Protein AF-Q7PB97-F1 (afdb_monomer_lite)

Radius of gyration: 15.2 Å; chains: 1; bounding box: 33×30×42 Å

Structure (mmCIF, N/CA/C/O backbone):
data_AF-Q7PB97-F1
#
_entry.id   AF-Q7PB97-F1
#
loop_
_atom_site.group_PDB
_atom_site.id
_atom_site.type_symbol
_atom_site.label_atom_id
_atom_site.label_alt_id
_atom_site.label_comp_id
_atom_site.label_asym_id
_atom_site.label_entity_id
_atom_site.label_seq_id
_atom_site.pdbx_PDB_ins_code
_atom_site.Cartn_x
_atom_site.Cartn_y
_atom_site.Cartn_z
_atom_site.occupancy
_atom_site.B_iso_or_equiv
_atom_site.auth_seq_id
_atom_site.auth_comp_id
_atom_site.auth_asym_id
_atom_site.auth_atom_id
_atom_site.pdbx_PDB_model_num
ATOM 1 N N . MET A 1 1 ? -1.525 18.524 14.211 1.00 82.06 1 MET A N 1
ATOM 2 C CA . MET A 1 1 ? -2.634 18.654 13.235 1.00 82.06 1 MET A CA 1
ATOM 3 C C . MET A 1 1 ? -3.203 17.298 12.813 1.00 82.06 1 MET A C 1
ATOM 5 O O . MET A 1 1 ? -4.315 17.013 13.220 1.00 82.06 1 MET A O 1
ATOM 9 N N . ILE A 1 2 ? -2.475 16.431 12.086 1.00 87.50 2 ILE A N 1
ATOM 10 C CA . ILE A 1 2 ? -3.021 15.115 11.655 1.00 87.50 2 ILE A CA 1
ATOM 11 C C . ILE A 1 2 ? -3.379 14.208 12.838 1.00 87.50 2 ILE A C 1
ATOM 13 O O . ILE A 1 2 ? -4.328 13.441 12.748 1.00 87.50 2 ILE A O 1
ATOM 17 N N . GLN A 1 3 ? -2.644 14.294 13.948 1.00 90.94 3 GLN A N 1
ATOM 18 C CA . GLN A 1 3 ? -2.939 13.507 15.147 1.00 90.94 3 GLN A CA 1
ATOM 19 C C . GLN A 1 3 ? -4.316 13.839 15.729 1.00 90.94 3 GLN A C 1
ATOM 21 O O . GLN A 1 3 ? -5.132 12.939 15.855 1.00 90.94 3 GLN A O 1
ATOM 26 N N . ASN A 1 4 ? -4.614 15.122 15.936 1.00 92.81 4 ASN A N 1
ATOM 27 C CA . ASN A 1 4 ? -5.928 15.561 16.413 1.00 92.81 4 ASN A CA 1
ATOM 28 C C . ASN A 1 4 ? -7.043 15.099 15.462 1.00 92.81 4 ASN A C 1
ATOM 30 O O . ASN A 1 4 ? -8.005 14.493 15.906 1.00 92.81 4 ASN A O 1
ATOM 34 N N . ILE A 1 5 ? -6.850 15.253 14.145 1.00 92.31 5 ILE A N 1
ATOM 35 C CA . ILE A 1 5 ? -7.816 14.784 13.135 1.00 92.31 5 ILE A CA 1
ATOM 36 C C . ILE A 1 5 ? -8.016 13.261 13.209 1.00 92.31 5 ILE A C 1
ATOM 38 O O . ILE A 1 5 ? -9.143 12.783 13.150 1.00 92.31 5 ILE A O 1
ATOM 42 N N . SER A 1 6 ? -6.937 12.485 13.341 1.00 94.25 6 SER A N 1
ATOM 43 C CA . SER A 1 6 ? -7.003 11.029 13.537 1.00 94.25 6 SER A CA 1
ATOM 44 C C . SER A 1 6 ? -7.820 10.678 14.777 1.00 94.25 6 SER A C 1
ATOM 46 O O . SER A 1 6 ? -8.663 9.785 14.728 1.00 94.25 6 SER A O 1
ATOM 48 N N . ASP A 1 7 ? -7.547 11.347 15.891 1.00 94.25 7 ASP A N 1
ATOM 49 C CA . ASP A 1 7 ? -8.172 11.041 17.172 1.00 94.25 7 ASP A CA 1
ATOM 50 C C . ASP A 1 7 ? -9.659 11.409 17.164 1.00 94.25 7 ASP A C 1
ATOM 52 O O . ASP A 1 7 ? -10.481 10.601 17.594 1.00 94.25 7 ASP A O 1
ATOM 56 N N . ASP A 1 8 ? -10.012 12.560 16.592 1.00 95.81 8 ASP A N 1
ATOM 57 C CA . ASP A 1 8 ? -11.398 13.007 16.450 1.00 95.81 8 ASP A CA 1
ATOM 58 C C . ASP A 1 8 ? -12.182 12.079 15.511 1.00 95.81 8 ASP A C 1
ATOM 60 O O . ASP A 1 8 ? -13.216 11.536 15.895 1.00 95.81 8 ASP A O 1
ATOM 64 N N . LEU A 1 9 ? -11.649 11.768 14.324 1.00 93.56 9 LEU A N 1
ATOM 65 C CA . LEU A 1 9 ? -12.316 10.869 13.373 1.00 93.56 9 LEU A CA 1
ATOM 66 C C . LEU A 1 9 ? -12.509 9.454 13.931 1.00 93.56 9 LEU A C 1
ATOM 68 O O . LEU A 1 9 ? -13.517 8.807 13.654 1.00 93.56 9 LEU A O 1
ATOM 72 N N . ARG A 1 10 ? -11.561 8.947 14.726 1.00 94.44 10 ARG A N 1
ATOM 73 C CA . ARG A 1 10 ? -11.698 7.628 15.360 1.00 94.44 10 ARG A CA 1
ATOM 74 C C . ARG A 1 10 ? -12.719 7.618 16.493 1.00 94.44 10 ARG A C 1
ATOM 76 O O . ARG A 1 10 ? -13.308 6.563 16.725 1.00 94.44 10 ARG A O 1
ATOM 83 N N . LYS A 1 11 ? -12.909 8.742 17.192 1.00 95.38 11 LYS A N 1
ATOM 84 C CA . LYS A 1 11 ? -13.967 8.895 18.203 1.00 95.38 11 LYS A CA 1
ATOM 85 C C . LYS A 1 11 ? -15.345 8.937 17.551 1.00 95.38 11 LYS A C 1
ATOM 87 O O . LYS A 1 11 ? -16.225 8.208 17.993 1.00 95.38 11 LYS A O 1
ATOM 92 N N . GLU A 1 12 ? -15.496 9.721 16.486 1.00 96.81 12 GLU A N 1
ATOM 93 C CA . GLU A 1 12 ? -16.761 9.860 15.750 1.00 96.81 12 GLU A CA 1
ATOM 94 C C . GLU A 1 12 ? -17.146 8.571 15.002 1.00 96.81 12 GLU A C 1
ATOM 96 O O . GLU A 1 12 ? -18.316 8.192 14.945 1.00 96.81 12 GLU A O 1
ATOM 101 N N . PHE A 1 13 ? -16.162 7.833 14.472 1.00 94.88 13 PHE A N 1
ATOM 102 C CA . PHE A 1 13 ? -16.392 6.632 13.659 1.00 94.88 13 PHE A CA 1
ATOM 103 C C . PHE A 1 13 ? -15.643 5.397 14.194 1.00 94.88 13 PHE A C 1
ATOM 105 O O . PHE A 1 13 ? -14.772 4.844 13.513 1.00 94.88 13 PHE A O 1
ATOM 112 N N . PRO A 1 14 ? -15.998 4.872 15.381 1.00 91.06 14 PRO A N 1
ATOM 113 C CA . PRO A 1 14 ? -15.216 3.838 16.068 1.00 91.06 14 PRO A CA 1
ATOM 114 C C . PRO A 1 14 ? -15.185 2.484 15.341 1.00 91.06 14 PRO A C 1
ATOM 116 O O . PRO A 1 14 ? -14.267 1.688 15.540 1.00 91.06 14 PRO A O 1
ATOM 119 N N . LYS A 1 15 ? -16.169 2.206 14.474 1.00 92.12 15 LYS A N 1
ATOM 120 C CA . LYS A 1 15 ? -16.227 0.976 13.661 1.00 92.12 15 LYS A CA 1
ATOM 121 C C . LYS A 1 15 ? -15.454 1.086 12.340 1.00 92.12 15 LYS A C 1
ATOM 123 O O . LYS A 1 15 ? -15.229 0.068 11.682 1.00 92.12 15 LYS A O 1
ATOM 128 N N . MET A 1 16 ? -15.057 2.293 11.935 1.00 89.94 16 MET A N 1
ATOM 129 C CA . MET A 1 16 ? -14.384 2.528 10.661 1.00 89.94 16 MET A CA 1
ATOM 130 C C . MET A 1 16 ? -12.889 2.208 10.769 1.00 89.94 16 MET A C 1
ATOM 132 O O . MET A 1 16 ? -12.189 2.628 11.690 1.00 89.94 16 MET A O 1
ATOM 136 N N . LYS A 1 17 ? -12.375 1.442 9.803 1.00 86.50 17 LYS A N 1
ATOM 137 C CA . LYS A 1 17 ? -10.947 1.106 9.709 1.00 86.50 17 LYS A CA 1
ATOM 138 C C . LYS A 1 17 ? -10.225 2.125 8.827 1.00 86.50 17 LYS A C 1
ATOM 140 O O . LYS A 1 17 ? -10.821 2.726 7.945 1.00 86.50 17 LYS A O 1
ATOM 145 N N . GLY A 1 18 ? -8.918 2.286 9.038 1.00 85.38 18 GLY A N 1
ATOM 146 C CA . GLY A 1 18 ? -8.086 3.164 8.204 1.00 85.38 18 GLY A CA 1
ATOM 147 C C . GLY A 1 18 ? -8.038 4.632 8.645 1.00 85.38 18 GLY A C 1
ATOM 148 O O . GLY A 1 18 ? -7.425 5.439 7.961 1.00 85.38 18 GLY A O 1
ATOM 149 N N . LEU A 1 19 ? -8.591 4.993 9.800 1.00 91.56 19 LEU A N 1
ATOM 150 C CA . LEU A 1 19 ? -8.521 6.363 10.332 1.00 91.56 19 LEU A CA 1
ATOM 151 C C . LEU A 1 19 ? -7.328 6.585 11.277 1.00 91.56 19 LEU A C 1
ATOM 153 O O . LEU A 1 19 ? -7.322 7.510 12.078 1.00 91.56 19 LEU A O 1
ATOM 157 N N . SER A 1 20 ? -6.313 5.717 11.236 1.00 91.62 20 SER A N 1
ATOM 158 C CA . SER A 1 20 ? -5.120 5.907 12.062 1.00 91.62 20 SER A CA 1
ATOM 159 C C . SER A 1 20 ? -4.275 7.068 11.541 1.00 91.62 20 SER A C 1
ATOM 161 O O . SER A 1 20 ? -4.161 7.260 10.330 1.00 91.62 20 SER A O 1
ATOM 163 N N . TYR A 1 21 ? -3.588 7.769 12.447 1.00 92.88 21 TYR A N 1
ATOM 164 C CA . TYR A 1 21 ? -2.598 8.801 12.122 1.00 92.88 21 TYR A CA 1
ATOM 165 C C . TYR A 1 21 ? -1.679 8.403 10.959 1.00 92.88 21 TYR A C 1
ATOM 167 O O . TYR A 1 21 ? -1.484 9.168 10.015 1.00 92.88 21 TYR A O 1
ATOM 175 N N . LYS A 1 22 ? -1.146 7.175 10.997 1.00 90.00 22 LYS A N 1
ATOM 176 C CA . LYS A 1 22 ? -0.260 6.658 9.950 1.00 90.00 22 LYS A CA 1
ATOM 177 C C . LYS A 1 22 ? -0.971 6.562 8.599 1.00 90.00 22 LYS A C 1
ATOM 179 O O . LYS A 1 22 ? -0.392 6.939 7.587 1.00 90.00 22 LYS A O 1
ATOM 184 N N . ASN A 1 23 ? -2.215 6.084 8.576 1.00 90.56 23 ASN A N 1
ATOM 185 C CA . ASN A 1 23 ? -2.965 5.949 7.332 1.00 90.56 23 ASN A CA 1
ATOM 186 C C . ASN A 1 23 ? -3.351 7.310 6.740 1.00 90.56 23 ASN A C 1
ATOM 188 O O . ASN A 1 23 ? -3.181 7.520 5.544 1.00 90.56 23 ASN A O 1
ATOM 192 N N . LEU A 1 24 ? -3.776 8.256 7.582 1.00 91.69 24 LEU A N 1
ATOM 193 C CA . LEU A 1 24 ? -4.055 9.632 7.160 1.00 91.69 24 LEU A CA 1
ATOM 194 C C . LEU A 1 24 ? -2.789 10.349 6.672 1.00 91.69 24 LEU A C 1
ATOM 196 O O . LEU A 1 24 ? -2.837 11.122 5.717 1.00 91.69 24 LEU A O 1
ATOM 200 N N . SER A 1 25 ? -1.636 10.051 7.275 1.00 91.00 25 SER A N 1
ATOM 201 C CA . SER A 1 25 ? -0.349 10.565 6.801 1.00 91.00 25 SER A CA 1
ATOM 202 C C . SER A 1 25 ? -0.015 10.031 5.408 1.00 91.00 25 SER A C 1
ATOM 204 O O . SER A 1 25 ? 0.396 10.815 4.556 1.00 91.00 25 SER A O 1
ATOM 206 N N . TYR A 1 26 ? -0.259 8.738 5.146 1.00 89.62 26 TYR A N 1
ATOM 207 C CA . TYR A 1 26 ? -0.123 8.173 3.800 1.00 89.62 26 TYR A CA 1
ATOM 208 C C . TYR A 1 26 ? -1.091 8.813 2.804 1.00 89.62 26 TYR A C 1
ATOM 210 O O . TYR A 1 26 ? -0.664 9.129 1.702 1.00 89.62 26 TYR A O 1
ATOM 218 N N . MET A 1 27 ? -2.354 9.053 3.175 1.00 88.81 27 MET A N 1
ATOM 219 C CA . MET A 1 27 ? -3.327 9.723 2.296 1.00 88.81 27 MET A CA 1
ATOM 220 C C . MET A 1 27 ? -2.867 11.133 1.919 1.00 88.81 27 MET A C 1
ATOM 222 O O . MET A 1 27 ? -2.878 11.493 0.744 1.00 88.81 27 MET A O 1
ATOM 226 N N . ARG A 1 28 ? -2.388 11.915 2.897 1.00 89.56 28 ARG A N 1
ATOM 227 C CA . ARG A 1 28 ? -1.843 13.252 2.631 1.00 89.56 28 ARG A CA 1
ATOM 228 C C . ARG A 1 28 ? -0.618 13.191 1.723 1.00 89.56 28 ARG A C 1
ATOM 230 O O . ARG A 1 28 ? -0.498 13.998 0.809 1.00 89.56 28 ARG A O 1
ATOM 237 N N . GLN A 1 29 ? 0.301 12.267 1.996 1.00 86.62 29 GLN A N 1
ATOM 238 C CA . GLN A 1 29 ? 1.531 12.144 1.218 1.00 86.62 29 GLN A CA 1
ATOM 239 C C . GLN A 1 29 ? 1.244 11.703 -0.220 1.00 86.62 29 GLN A C 1
ATOM 241 O O . GLN A 1 29 ? 1.785 12.273 -1.157 1.00 86.62 29 GLN A O 1
ATOM 246 N N . PHE A 1 30 ? 0.336 10.745 -0.383 1.00 85.69 30 PHE A N 1
ATOM 247 C CA . PHE A 1 30 ? -0.165 10.305 -1.676 1.00 85.69 30 PHE A CA 1
ATOM 248 C C . PHE A 1 30 ? -0.739 11.478 -2.480 1.00 85.69 30 PHE A C 1
ATOM 250 O O . PHE A 1 30 ? -0.362 11.669 -3.632 1.00 85.69 30 PHE A O 1
ATOM 257 N N . PHE A 1 31 ? -1.595 12.301 -1.862 1.00 85.00 31 PHE A N 1
ATOM 258 C CA . PHE A 1 31 ? -2.149 13.478 -2.529 1.00 85.00 31 PHE A CA 1
ATOM 259 C C . PHE A 1 31 ? -1.043 14.458 -2.934 1.00 85.00 31 PHE A C 1
ATOM 261 O O . PHE A 1 31 ? -0.997 14.889 -4.078 1.00 85.00 31 PHE A O 1
ATOM 268 N N . ALA A 1 32 ? -0.111 14.761 -2.028 1.00 85.69 32 ALA A N 1
ATOM 269 C CA . ALA A 1 32 ? 0.983 15.688 -2.303 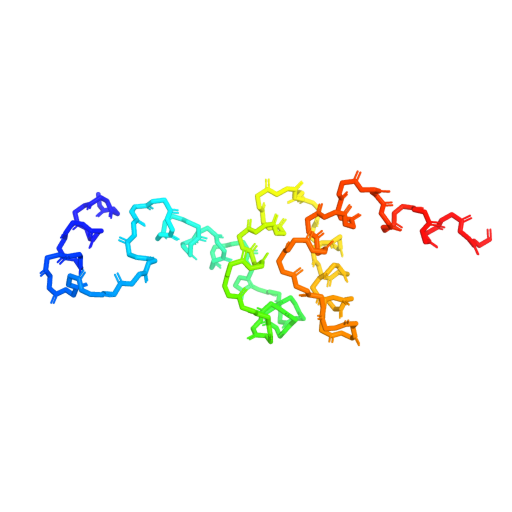1.00 85.69 32 ALA A CA 1
ATOM 270 C C . ALA A 1 32 ? 1.916 15.217 -3.434 1.00 85.69 32 ALA A C 1
ATOM 272 O O . ALA A 1 32 ? 2.384 16.045 -4.209 1.00 85.69 32 ALA A O 1
ATOM 273 N N . GLU A 1 33 ? 2.189 13.912 -3.536 1.00 80.81 33 GLU A N 1
ATOM 274 C CA . GLU A 1 33 ? 3.101 13.363 -4.546 1.00 80.81 33 GLU A CA 1
ATOM 275 C C . GLU A 1 33 ? 2.443 13.198 -5.922 1.00 80.81 33 GLU A C 1
ATOM 277 O O . GLU A 1 33 ? 3.134 13.306 -6.933 1.00 80.81 33 GLU A O 1
ATOM 282 N N . TYR A 1 34 ? 1.131 12.945 -5.989 1.00 77.31 34 TYR A N 1
ATOM 283 C CA . TYR A 1 34 ? 0.466 12.539 -7.237 1.00 77.31 34 TYR A CA 1
ATOM 284 C C . TYR A 1 34 ? -0.558 13.530 -7.773 1.00 77.31 34 TYR A C 1
ATOM 286 O O . TYR A 1 34 ? -1.189 13.248 -8.790 1.00 77.31 34 TYR A O 1
ATOM 294 N N . ASN A 1 35 ? -0.737 14.689 -7.133 1.00 76.00 35 ASN A N 1
ATOM 295 C CA . ASN A 1 35 ? -1.755 15.662 -7.541 1.00 76.00 35 ASN A CA 1
ATOM 296 C C . ASN A 1 35 ? -1.650 16.083 -9.024 1.00 76.00 35 ASN A C 1
ATOM 298 O O . ASN A 1 35 ? -2.652 16.450 -9.625 1.00 76.00 35 ASN A O 1
ATOM 302 N N . ASN A 1 36 ? -0.459 15.980 -9.622 1.00 75.38 36 ASN A N 1
ATOM 303 C CA . ASN A 1 36 ? -0.192 16.408 -10.998 1.00 75.38 36 ASN A CA 1
ATOM 304 C C . ASN A 1 36 ? -0.047 15.253 -12.010 1.00 75.38 36 ASN A C 1
ATOM 306 O O . ASN A 1 36 ? 0.196 15.524 -13.183 1.00 75.38 36 ASN A O 1
ATOM 310 N N . ASP A 1 37 ? -0.171 13.987 -11.593 1.00 73.88 37 ASP A N 1
ATOM 311 C CA . ASP A 1 37 ? 0.040 12.821 -12.465 1.00 73.88 37 ASP A CA 1
ATOM 312 C C . ASP A 1 37 ? -1.271 12.044 -12.670 1.00 73.88 37 ASP A C 1
ATOM 314 O O . ASP A 1 37 ? -1.643 11.173 -11.880 1.00 73.88 37 ASP A O 1
ATOM 318 N N . GLN A 1 38 ? -1.999 12.393 -13.736 1.00 73.81 38 GLN A N 1
ATOM 319 C CA . GLN A 1 38 ? -3.305 11.805 -14.064 1.00 73.81 38 GLN A CA 1
ATOM 320 C C . GLN A 1 38 ? -3.236 10.294 -14.325 1.00 73.81 38 GLN A C 1
ATOM 322 O O . GLN A 1 38 ? -4.151 9.566 -13.940 1.00 73.81 38 GLN A O 1
ATOM 327 N N . ILE A 1 39 ? -2.151 9.811 -14.939 1.00 71.06 39 ILE A N 1
ATOM 328 C CA . ILE A 1 39 ? -1.976 8.385 -15.255 1.00 71.06 39 ILE A CA 1
ATOM 329 C C . ILE A 1 39 ? -1.859 7.597 -13.957 1.00 71.06 39 ILE A C 1
ATOM 331 O O . ILE A 1 39 ? -2.505 6.560 -13.778 1.00 71.06 39 ILE A O 1
ATOM 335 N N . LEU A 1 40 ? -1.056 8.111 -13.027 1.00 69.81 40 LEU A N 1
ATOM 336 C CA . LEU A 1 40 ? -0.907 7.467 -11.743 1.00 69.81 40 LEU A CA 1
ATOM 337 C C . LEU A 1 40 ? -2.199 7.526 -10.936 1.00 69.81 40 LEU A C 1
ATOM 339 O O . LEU A 1 40 ? -2.546 6.500 -10.368 1.00 69.81 40 LEU A O 1
ATOM 343 N N . GLN A 1 41 ? -2.925 8.652 -10.933 1.00 74.06 41 GLN A N 1
ATOM 344 C CA . GLN A 1 41 ? -4.232 8.784 -10.267 1.00 74.06 41 GLN A CA 1
ATOM 345 C C . GLN A 1 41 ? -5.262 7.766 -10.768 1.00 74.06 41 GLN A C 1
ATOM 347 O O . GLN A 1 41 ? -6.007 7.208 -9.959 1.00 74.06 41 GLN A O 1
ATOM 352 N N . GLN A 1 42 ? -5.278 7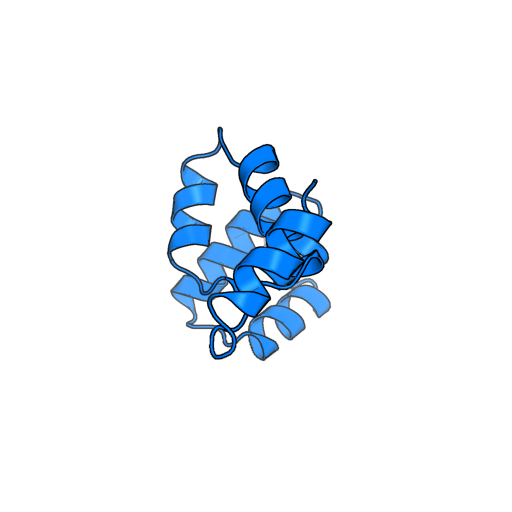.486 -12.072 1.00 79.31 42 GLN A N 1
ATOM 353 C CA . GLN A 1 42 ? -6.156 6.471 -12.641 1.00 79.31 42 GLN A CA 1
ATOM 354 C C . GLN A 1 42 ? -5.755 5.066 -12.168 1.00 79.31 42 GLN A C 1
ATOM 356 O O . GLN A 1 42 ? -6.565 4.360 -11.569 1.00 79.31 42 GLN A O 1
ATOM 361 N N . ALA A 1 43 ? -4.482 4.688 -12.330 1.00 76.62 43 ALA A N 1
ATOM 362 C CA . ALA A 1 43 ? -4.008 3.346 -11.978 1.00 76.62 43 ALA A CA 1
ATOM 363 C C . ALA A 1 43 ? -4.127 3.033 -10.473 1.00 76.62 43 ALA A C 1
ATOM 365 O O . ALA A 1 43 ? -4.458 1.921 -10.068 1.00 76.62 43 ALA A O 1
ATOM 366 N N . VAL A 1 44 ? -3.864 4.006 -9.605 1.00 77.69 44 VAL A N 1
ATOM 367 C CA . VAL A 1 44 ? -3.997 3.829 -8.149 1.00 77.69 44 VAL A CA 1
ATOM 368 C C . VAL A 1 44 ? -5.446 3.903 -7.668 1.00 77.69 44 VAL A C 1
ATOM 370 O O . VAL A 1 44 ? -5.761 3.325 -6.628 1.00 77.69 44 VAL A O 1
ATOM 373 N N . GLY A 1 45 ? -6.317 4.618 -8.387 1.00 81.81 45 GLY A N 1
ATOM 374 C CA . GLY A 1 45 ? -7.737 4.743 -8.062 1.00 81.81 45 GLY A CA 1
ATOM 375 C C . GLY A 1 45 ? -8.502 3.435 -8.265 1.00 81.81 45 GLY A C 1
ATOM 376 O O . GLY A 1 45 ? -9.469 3.172 -7.555 1.00 81.81 45 GLY A O 1
ATOM 377 N N . GLU A 1 46 ? -8.026 2.589 -9.180 1.00 86.62 46 GLU A N 1
ATOM 378 C CA . GLU A 1 46 ? -8.633 1.291 -9.489 1.00 86.62 46 GLU A CA 1
ATOM 379 C C . GLU A 1 46 ? -8.222 0.167 -8.522 1.00 86.62 46 GLU A C 1
ATOM 381 O O . GLU A 1 46 ? -8.868 -0.880 -8.478 1.00 86.62 46 GLU A O 1
ATOM 386 N N . ILE A 1 47 ? -7.185 0.371 -7.700 1.00 91.44 47 ILE A N 1
ATOM 387 C CA . ILE A 1 47 ? -6.733 -0.626 -6.719 1.00 91.44 47 ILE A CA 1
ATOM 388 C C . ILE A 1 47 ? -7.111 -0.242 -5.282 1.00 91.44 47 ILE A C 1
ATOM 390 O O . ILE A 1 47 ? -7.160 0.939 -4.927 1.00 91.44 47 ILE A O 1
ATOM 394 N N . PRO A 1 48 ? -7.324 -1.222 -4.380 1.00 91.62 48 PRO A N 1
ATOM 395 C CA . PRO A 1 48 ? -7.660 -0.922 -2.994 1.00 91.62 48 PRO A CA 1
ATOM 396 C C . PRO A 1 48 ? -6.582 -0.081 -2.299 1.00 91.62 48 PRO A C 1
ATOM 398 O O . PRO A 1 48 ? -5.383 -0.319 -2.455 1.00 91.62 48 PRO A O 1
ATOM 401 N N . TRP A 1 49 ? -6.992 0.829 -1.408 1.00 90.44 49 TRP A N 1
ATOM 402 C CA . TRP A 1 49 ? -6.068 1.703 -0.666 1.00 90.44 49 TRP A CA 1
ATOM 403 C C . TRP A 1 49 ? -4.925 0.944 0.039 1.00 90.44 49 TRP A C 1
ATOM 405 O O . TRP A 1 49 ? -3.789 1.407 0.095 1.00 90.44 49 TRP A O 1
ATOM 415 N N . SER A 1 50 ? -5.177 -0.274 0.528 1.00 90.75 50 SER A N 1
ATOM 416 C CA . SER A 1 50 ? -4.136 -1.090 1.167 1.00 90.75 50 SER A CA 1
ATOM 417 C C . SER A 1 50 ? -3.004 -1.529 0.226 1.00 90.75 50 SER A C 1
ATOM 419 O O . SER A 1 50 ? -1.881 -1.744 0.692 1.00 90.75 50 SER A O 1
ATOM 421 N N . HIS A 1 51 ? -3.283 -1.655 -1.075 1.00 94.19 51 HIS A N 1
ATOM 422 C CA . HIS A 1 51 ? -2.291 -1.922 -2.117 1.00 94.19 51 HIS A CA 1
ATOM 423 C C . HIS A 1 51 ? -1.492 -0.661 -2.422 1.00 94.19 51 HIS A C 1
ATOM 425 O O . HIS A 1 51 ? -0.263 -0.728 -2.462 1.00 94.19 51 HIS A O 1
ATOM 431 N N . ASN 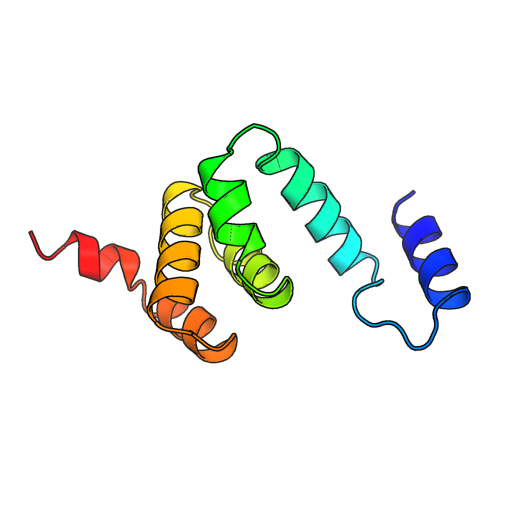A 1 52 ? -2.168 0.490 -2.495 1.00 91.88 52 ASN A N 1
ATOM 432 C CA . ASN A 1 52 ? -1.517 1.793 -2.632 1.00 91.88 52 ASN A CA 1
ATOM 433 C C . ASN A 1 52 ? -0.488 2.036 -1.528 1.00 91.88 52 ASN A C 1
ATOM 435 O O . ASN A 1 52 ? 0.651 2.381 -1.825 1.00 91.88 52 ASN A O 1
ATOM 439 N N . ILE A 1 53 ? -0.819 1.740 -0.265 1.00 91.69 53 ILE A N 1
ATOM 440 C CA . ILE A 1 53 ? 0.145 1.842 0.844 1.00 91.69 53 ILE A CA 1
ATOM 441 C C . ILE A 1 53 ? 1.374 0.948 0.613 1.00 91.69 53 ILE A C 1
ATOM 443 O O . ILE A 1 53 ? 2.490 1.349 0.937 1.00 91.69 53 ILE A O 1
ATOM 447 N N . ILE A 1 54 ? 1.213 -0.269 0.079 1.00 93.88 54 ILE A N 1
ATOM 448 C CA . ILE A 1 54 ? 2.353 -1.167 -0.184 1.00 93.88 54 ILE A CA 1
ATOM 449 C C . ILE A 1 54 ? 3.252 -0.598 -1.272 1.00 93.88 54 ILE A C 1
ATOM 451 O O . ILE A 1 54 ? 4.463 -0.528 -1.072 1.00 93.88 54 ILE A O 1
ATOM 455 N N . ILE A 1 55 ? 2.664 -0.193 -2.393 1.00 92.12 55 ILE A N 1
ATOM 456 C CA . ILE A 1 55 ? 3.383 0.402 -3.522 1.00 92.12 55 ILE A CA 1
ATOM 457 C C . ILE A 1 55 ? 4.141 1.639 -3.042 1.00 92.12 55 ILE A C 1
ATOM 459 O O . ILE A 1 55 ? 5.349 1.748 -3.233 1.00 92.12 55 ILE A O 1
ATOM 463 N N . PHE A 1 56 ? 3.449 2.510 -2.314 1.00 89.31 56 PHE A N 1
ATOM 464 C CA . PHE A 1 56 ? 3.986 3.754 -1.794 1.00 89.31 56 PHE A CA 1
ATOM 465 C C . PHE A 1 56 ? 5.112 3.545 -0.771 1.00 89.31 56 PHE A C 1
ATOM 467 O O . PHE A 1 56 ? 6.154 4.191 -0.833 1.00 89.31 56 PHE A O 1
ATOM 474 N N . SER A 1 57 ? 4.922 2.617 0.170 1.00 88.81 57 SER A N 1
ATOM 475 C CA . SER A 1 57 ? 5.896 2.361 1.239 1.00 88.81 57 SER A CA 1
ATOM 476 C C . SER A 1 57 ? 7.145 1.619 0.771 1.00 88.81 57 SER A C 1
ATOM 478 O O . SER A 1 57 ? 8.188 1.746 1.410 1.00 88.81 57 SER A O 1
ATOM 480 N N . LYS A 1 58 ? 7.054 0.828 -0.306 1.00 91.12 58 LYS A N 1
ATOM 481 C CA . LYS A 1 58 ? 8.159 -0.023 -0.771 1.00 91.12 58 LYS A CA 1
ATOM 482 C C . LYS A 1 58 ? 8.909 0.525 -1.974 1.00 91.12 58 LYS A C 1
ATOM 484 O O . LYS A 1 58 ? 10.072 0.175 -2.151 1.00 91.12 58 LYS A O 1
ATOM 489 N N . LEU A 1 59 ? 8.270 1.347 -2.801 1.00 90.88 59 LEU A N 1
ATOM 490 C CA . LEU A 1 59 ? 8.850 1.840 -4.045 1.00 90.88 59 LEU A CA 1
ATOM 491 C C . LEU A 1 59 ? 9.054 3.347 -3.952 1.00 90.88 59 LEU A C 1
ATOM 493 O O . LEU A 1 59 ? 8.175 4.071 -3.491 1.00 90.88 59 LEU A O 1
ATOM 497 N N . LYS A 1 60 ? 10.207 3.830 -4.415 1.00 86.62 60 LYS A N 1
ATOM 498 C CA . LYS A 1 60 ? 10.514 5.270 -4.485 1.00 86.62 60 LYS A CA 1
ATOM 499 C C . LYS A 1 60 ? 10.303 5.852 -5.882 1.00 86.62 60 LYS A C 1
ATOM 501 O O . LYS A 1 60 ? 10.038 7.037 -6.011 1.00 86.62 60 LYS A O 1
ATOM 506 N N . ASN A 1 61 ? 10.436 5.026 -6.918 1.00 88.00 61 ASN A N 1
ATOM 507 C CA . ASN A 1 61 ? 10.352 5.457 -8.307 1.00 88.00 61 ASN A CA 1
ATOM 508 C C . ASN A 1 61 ? 8.894 5.454 -8.796 1.00 88.00 61 ASN A C 1
ATOM 510 O O . ASN A 1 61 ? 8.228 4.422 -8.723 1.00 88.00 61 ASN A O 1
ATOM 514 N N . ILE A 1 62 ? 8.426 6.588 -9.322 1.00 85.94 62 ILE A N 1
ATOM 515 C CA . ILE A 1 62 ? 7.055 6.773 -9.821 1.00 85.94 62 ILE A CA 1
ATOM 516 C C . ILE A 1 62 ? 6.685 5.773 -10.929 1.00 85.94 62 ILE A C 1
ATOM 518 O O . ILE A 1 62 ? 5.636 5.142 -10.847 1.00 85.94 62 ILE A O 1
ATOM 522 N N . ASN A 1 63 ? 7.578 5.521 -11.888 1.00 87.12 63 ASN A N 1
ATOM 523 C CA . ASN A 1 63 ? 7.327 4.606 -13.004 1.00 87.12 63 ASN A CA 1
ATOM 524 C C . ASN A 1 63 ? 7.140 3.168 -12.513 1.00 87.12 63 ASN A C 1
ATOM 526 O O . ASN A 1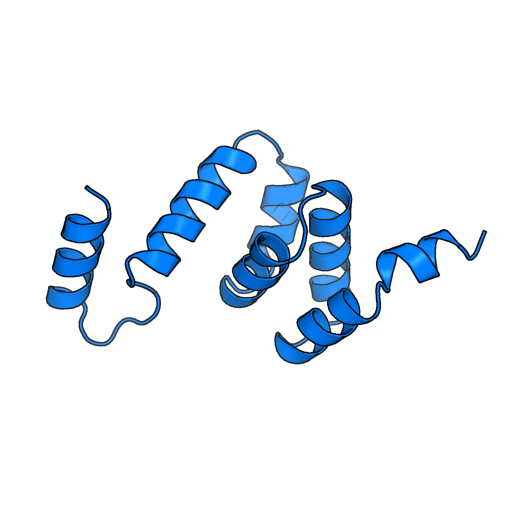 63 ? 6.233 2.471 -12.959 1.00 87.12 63 ASN A O 1
ATOM 530 N N . GLN A 1 64 ? 7.939 2.740 -11.530 1.00 91.00 64 GLN A N 1
ATOM 531 C CA . GLN A 1 64 ? 7.735 1.435 -10.898 1.00 91.00 64 GLN A CA 1
ATOM 532 C C . GLN A 1 64 ? 6.379 1.368 -10.194 1.00 91.00 64 GLN A C 1
ATOM 534 O O . GLN A 1 64 ? 5.705 0.343 -10.264 1.00 91.00 64 GLN A O 1
ATOM 539 N N . ARG A 1 65 ? 5.963 2.445 -9.517 1.00 90.94 65 ARG A N 1
ATOM 540 C CA . ARG A 1 65 ? 4.663 2.493 -8.837 1.00 90.94 65 ARG A CA 1
ATOM 541 C C . ARG A 1 65 ? 3.503 2.362 -9.826 1.00 90.94 65 ARG A C 1
ATOM 543 O O . ARG A 1 65 ? 2.627 1.537 -9.578 1.00 90.94 65 ARG A O 1
ATOM 550 N N . ILE A 1 66 ? 3.544 3.098 -10.941 1.00 89.19 66 ILE A N 1
ATOM 551 C CA . ILE A 1 66 ? 2.560 3.000 -12.035 1.00 89.19 66 ILE A CA 1
ATOM 552 C C . ILE A 1 66 ? 2.514 1.566 -12.567 1.00 89.19 66 ILE A C 1
ATOM 554 O O . ILE A 1 66 ? 1.447 0.959 -12.608 1.00 89.19 66 ILE A O 1
ATOM 558 N N . TRP A 1 67 ? 3.675 0.992 -12.888 1.00 92.38 67 TRP A N 1
ATOM 559 C CA . TRP A 1 67 ? 3.752 -0.348 -13.460 1.00 92.38 67 TRP A CA 1
ATOM 560 C C . TRP A 1 67 ? 3.195 -1.418 -12.516 1.00 92.38 67 TRP A C 1
ATOM 562 O O . TRP A 1 67 ? 2.375 -2.237 -12.918 1.00 92.38 67 TRP A O 1
ATOM 572 N N . TYR A 1 68 ? 3.575 -1.404 -11.233 1.00 94.00 68 TYR A N 1
ATOM 573 C CA . TYR A 1 68 ? 3.031 -2.363 -10.266 1.00 94.00 68 TYR A CA 1
ATOM 574 C C . TYR A 1 68 ? 1.532 -2.152 -10.009 1.00 94.00 68 TYR A C 1
ATOM 576 O O . TYR A 1 68 ? 0.839 -3.134 -9.738 1.00 94.00 68 TYR A O 1
ATOM 584 N N . ALA A 1 69 ? 1.021 -0.918 -10.093 1.00 92.44 69 ALA A N 1
ATOM 585 C CA . ALA A 1 69 ? -0.414 -0.648 -10.009 1.00 92.44 69 ALA A CA 1
ATOM 586 C C . ALA A 1 69 ? -1.160 -1.244 -11.213 1.00 92.44 69 ALA A C 1
ATOM 588 O O . ALA A 1 69 ? -2.084 -2.028 -11.017 1.00 92.44 69 ALA A O 1
ATOM 589 N N . GLN A 1 70 ? -0.688 -0.992 -12.437 1.00 91.94 70 GLN A N 1
ATOM 590 C CA . GLN A 1 70 ? -1.249 -1.567 -13.667 1.00 91.94 70 GLN A CA 1
ATOM 591 C C . GLN A 1 70 ? -1.222 -3.097 -13.648 1.00 91.94 70 GLN A C 1
ATOM 593 O O . GLN A 1 70 ? -2.250 -3.739 -13.830 1.00 91.94 70 GLN A O 1
ATOM 598 N N . GLN A 1 71 ? -0.083 -3.697 -13.300 1.00 94.19 71 GLN A N 1
ATOM 599 C CA . GLN A 1 71 ? 0.024 -5.153 -13.202 1.00 94.19 71 GLN A CA 1
ATOM 600 C C . GLN A 1 71 ? -0.879 -5.746 -12.115 1.00 94.19 71 GLN A C 1
ATOM 602 O O . GLN A 1 71 ? -1.353 -6.872 -12.258 1.00 94.19 71 GLN A O 1
ATOM 607 N N . THR A 1 72 ? -1.144 -5.001 -11.038 1.00 95.31 72 THR A N 1
ATOM 608 C CA . THR A 1 72 ? -2.105 -5.416 -10.008 1.00 95.31 72 THR A CA 1
ATOM 609 C C . THR A 1 72 ? -3.526 -5.457 -10.560 1.00 95.31 72 THR A C 1
ATOM 611 O O . THR A 1 72 ? -4.247 -6.398 -10.229 1.00 95.31 72 THR A O 1
ATOM 614 N N . ILE A 1 73 ? -3.910 -4.477 -11.384 1.00 92.06 73 ILE A N 1
ATOM 615 C CA . ILE A 1 73 ? -5.218 -4.425 -12.051 1.00 92.06 73 ILE A CA 1
ATOM 616 C C . ILE A 1 73 ? -5.331 -5.583 -13.045 1.00 92.06 73 ILE A C 1
ATOM 618 O O . ILE A 1 73 ? -6.224 -6.415 -12.916 1.00 92.06 73 ILE A O 1
ATOM 622 N N . GLU A 1 74 ? -4.378 -5.685 -13.974 1.00 93.12 74 GLU A N 1
ATOM 623 C CA . GLU A 1 74 ? -4.382 -6.675 -15.059 1.00 93.12 74 GLU A CA 1
ATOM 624 C C . GLU A 1 74 ? -4.417 -8.120 -14.546 1.00 93.12 74 GLU A C 1
ATOM 626 O O . GLU A 1 74 ? -5.139 -8.958 -15.079 1.00 93.12 74 GLU A O 1
ATOM 631 N N . ASN A 1 75 ? -3.653 -8.419 -13.492 1.00 94.06 75 ASN A N 1
ATOM 632 C CA . ASN A 1 75 ? -3.519 -9.779 -12.965 1.00 94.06 75 ASN A CA 1
ATOM 633 C C . ASN A 1 75 ? -4.375 -10.038 -11.713 1.00 94.06 75 ASN A C 1
ATOM 635 O O . ASN A 1 75 ? -4.251 -11.100 -11.097 1.00 94.06 75 ASN A O 1
ATOM 639 N N . GLY A 1 76 ? -5.184 -9.067 -11.276 1.00 93.25 76 GLY A N 1
ATOM 640 C CA . GLY A 1 76 ? -6.029 -9.185 -10.084 1.00 93.25 76 GLY A CA 1
ATOM 641 C C . GLY A 1 76 ? -5.255 -9.524 -8.804 1.00 93.25 76 GLY A C 1
ATOM 642 O O . GLY A 1 76 ? -5.704 -10.339 -7.991 1.00 93.25 76 GLY A O 1
ATOM 643 N N . TRP A 1 77 ? -4.055 -8.963 -8.613 1.00 96.25 77 TRP A N 1
ATOM 644 C CA . TRP A 1 77 ? -3.194 -9.377 -7.504 1.00 96.25 77 TRP A CA 1
ATOM 645 C C . TRP A 1 77 ? -3.788 -9.036 -6.137 1.00 96.25 77 TRP A C 1
ATOM 647 O O . TRP A 1 77 ? -4.114 -7.891 -5.810 1.00 96.25 77 TRP A O 1
ATOM 657 N N . SER A 1 78 ? -3.809 -10.037 -5.256 1.00 95.75 78 SER A N 1
ATOM 658 C CA . SER A 1 78 ? -4.040 -9.792 -3.836 1.00 95.75 78 SER A CA 1
ATOM 659 C C . SER A 1 78 ? -2.896 -8.969 -3.236 1.00 95.75 78 SER A C 1
ATOM 661 O O . SER A 1 78 ? -1.767 -8.950 -3.736 1.00 95.75 78 SER A O 1
ATOM 663 N N . ARG A 1 79 ? -3.161 -8.333 -2.091 1.00 94.38 79 ARG A N 1
ATOM 664 C CA . ARG A 1 79 ? -2.173 -7.534 -1.352 1.00 94.38 79 ARG A CA 1
ATOM 665 C C . ARG A 1 79 ? -0.873 -8.313 -1.080 1.00 94.38 79 ARG A C 1
ATOM 667 O O . ARG A 1 79 ? 0.226 -7.758 -1.149 1.00 94.38 79 ARG A O 1
ATOM 674 N N . ASN A 1 80 ? -1.002 -9.605 -0.777 1.00 95.19 80 ASN A N 1
ATOM 675 C CA . ASN A 1 80 ? 0.129 -10.484 -0.493 1.00 95.19 80 ASN A CA 1
ATOM 676 C C . ASN A 1 80 ? 0.924 -10.807 -1.759 1.00 95.19 80 ASN A C 1
ATOM 678 O O . ASN A 1 80 ? 2.153 -10.748 -1.726 1.00 95.19 80 ASN A O 1
ATOM 682 N N . VAL A 1 81 ? 0.230 -11.085 -2.868 1.00 96.12 81 VAL A N 1
ATOM 683 C CA . VAL A 1 81 ? 0.865 -11.351 -4.165 1.00 96.12 81 VAL A CA 1
ATOM 684 C C . VAL A 1 81 ? 1.620 -10.116 -4.641 1.00 96.12 81 VAL A C 1
ATOM 686 O O . VAL A 1 81 ? 2.809 -10.219 -4.918 1.00 96.12 81 VAL A O 1
ATOM 689 N N . LEU A 1 82 ? 1.008 -8.930 -4.611 1.00 96.75 82 LEU A N 1
ATOM 690 C CA . LEU A 1 82 ? 1.688 -7.672 -4.939 1.00 96.75 82 LEU A CA 1
ATOM 691 C C . LEU A 1 82 ? 2.958 -7.469 -4.096 1.00 96.75 82 LEU A C 1
ATOM 693 O O . LEU A 1 82 ? 4.031 -7.164 -4.617 1.00 96.75 82 LEU A O 1
ATOM 697 N N . SER A 1 83 ? 2.870 -7.691 -2.781 1.00 95.56 83 SER A N 1
ATOM 698 C CA . SER A 1 83 ? 4.037 -7.598 -1.899 1.00 95.56 83 SER A CA 1
ATOM 699 C C . SER A 1 83 ? 5.141 -8.595 -2.269 1.00 95.56 83 SER A C 1
ATOM 701 O O . SER A 1 83 ? 6.319 -8.254 -2.147 1.00 95.56 83 SER A O 1
ATOM 703 N N . LEU A 1 84 ? 4.780 -9.813 -2.677 1.00 96.06 84 LEU A N 1
ATOM 704 C CA . LEU A 1 84 ? 5.725 -10.825 -3.145 1.00 96.06 84 LEU A CA 1
ATOM 705 C C . LEU A 1 84 ? 6.377 -10.402 -4.4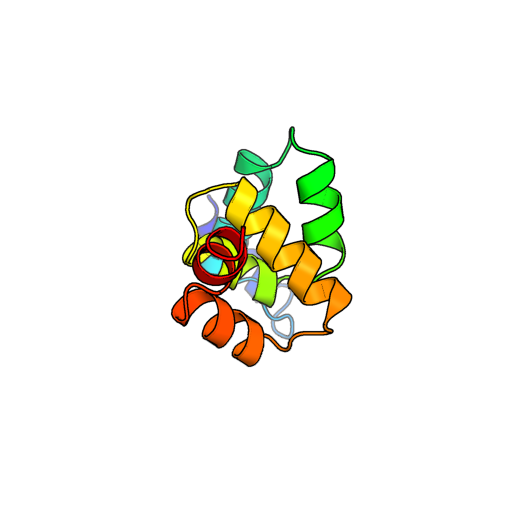68 1.00 96.06 84 LEU A C 1
ATOM 707 O O . LEU A 1 84 ? 7.599 -10.471 -4.581 1.00 96.06 84 LEU A O 1
ATOM 711 N N . GLN A 1 85 ? 5.596 -9.895 -5.425 1.00 95.69 85 GLN A N 1
ATOM 712 C CA . GLN A 1 85 ? 6.111 -9.461 -6.725 1.00 95.69 85 GLN A CA 1
ATOM 713 C C . GLN A 1 85 ? 7.093 -8.297 -6.592 1.00 95.69 85 GLN A C 1
ATOM 715 O O . GLN A 1 85 ? 8.178 -8.356 -7.174 1.00 95.69 85 GLN A O 1
ATOM 720 N N . ILE A 1 86 ? 6.778 -7.311 -5.743 1.00 94.75 86 ILE A N 1
ATOM 721 C CA . ILE A 1 86 ? 7.703 -6.218 -5.415 1.00 94.75 86 ILE A CA 1
ATOM 722 C C . ILE A 1 86 ? 8.998 -6.767 -4.809 1.00 94.75 86 ILE A C 1
ATOM 724 O O . ILE A 1 86 ? 10.076 -6.399 -5.256 1.00 94.75 86 ILE A O 1
ATOM 728 N N . LYS A 1 87 ? 8.914 -7.680 -3.828 1.00 93.88 87 LYS A N 1
ATOM 729 C CA . LYS A 1 87 ? 10.110 -8.289 -3.211 1.00 93.88 87 LYS A CA 1
ATOM 730 C C . LYS A 1 87 ? 10.969 -9.061 -4.213 1.00 93.88 87 LYS A C 1
ATOM 732 O O . LYS A 1 87 ? 12.179 -9.127 -4.045 1.00 93.88 87 LYS A O 1
ATOM 737 N N . SER A 1 88 ? 10.347 -9.658 -5.225 1.00 92.56 88 SER A N 1
ATOM 738 C CA . SER A 1 88 ? 11.044 -10.402 -6.276 1.00 92.56 88 SER A CA 1
ATOM 739 C C . SER A 1 88 ? 11.642 -9.516 -7.377 1.00 92.56 88 SER A C 1
ATOM 741 O O . SER A 1 88 ? 12.185 -10.052 -8.342 1.00 92.56 88 SER A O 1
ATOM 743 N N . ASN A 1 89 ? 11.504 -8.185 -7.272 1.00 90.00 89 ASN A N 1
ATOM 744 C CA . ASN A 1 89 ? 11.896 -7.213 -8.294 1.00 90.00 89 ASN A CA 1
ATOM 745 C C . ASN A 1 89 ? 11.384 -7.599 -9.692 1.00 90.00 89 ASN A C 1
ATOM 747 O O . ASN A 1 89 ? 12.114 -7.541 -10.684 1.00 90.00 89 ASN A O 1
ATOM 751 N N . LEU A 1 90 ? 10.114 -8.018 -9.784 1.00 89.12 90 LEU A N 1
ATOM 752 C CA . LEU A 1 90 ? 9.506 -8.465 -11.041 1.00 89.12 90 LEU A CA 1
ATOM 753 C C . LEU A 1 90 ? 9.656 -7.428 -12.165 1.00 89.12 90 LEU A C 1
ATOM 755 O O . LEU A 1 90 ? 9.970 -7.811 -13.290 1.00 89.12 90 LEU A O 1
ATOM 759 N N . HIS A 1 91 ? 9.502 -6.141 -11.851 1.00 90.19 91 HIS A N 1
ATOM 760 C CA . HIS A 1 91 ? 9.706 -5.049 -12.803 1.00 90.19 91 HIS A CA 1
ATOM 761 C C . HIS A 1 91 ? 11.094 -5.100 -13.471 1.00 90.19 91 HIS A C 1
ATOM 763 O O . HIS A 1 91 ? 11.206 -5.027 -14.689 1.00 90.19 91 HIS A O 1
ATOM 769 N N . GLU A 1 92 ? 12.167 -5.280 -12.693 1.00 85.75 92 GLU A N 1
ATOM 770 C CA . GLU A 1 92 ? 13.540 -5.337 -13.221 1.00 85.75 92 GLU A CA 1
ATOM 771 C C . GLU A 1 92 ? 13.785 -6.595 -14.055 1.00 85.75 92 GLU A C 1
ATOM 773 O O . GLU A 1 92 ? 14.468 -6.548 -15.075 1.00 85.75 92 GLU A O 1
ATOM 778 N N . ARG A 1 93 ? 13.205 -7.728 -13.645 1.00 86.31 93 ARG A N 1
ATOM 779 C CA . ARG A 1 93 ? 13.300 -8.984 -14.403 1.00 86.31 93 ARG A CA 1
ATOM 780 C C . ARG A 1 93 ? 12.560 -8.904 -15.735 1.00 86.31 93 ARG A C 1
ATOM 782 O O . ARG A 1 93 ? 13.025 -9.472 -16.715 1.00 86.31 93 ARG A O 1
ATOM 789 N N . SER A 1 94 ? 11.437 -8.191 -15.764 1.00 77.50 94 SER A N 1
ATOM 790 C CA . SER A 1 94 ? 10.646 -7.974 -16.978 1.00 77.50 94 SER A CA 1
ATOM 791 C C . SER A 1 94 ? 11.344 -6.995 -17.926 1.00 77.50 94 SER A C 1
ATOM 793 O O . SER A 1 94 ? 11.327 -7.204 -19.131 1.00 77.50 94 SER A O 1
ATOM 795 N N . ALA A 1 95 ? 12.046 -5.992 -17.387 1.00 74.38 95 ALA A N 1
ATOM 796 C CA . ALA A 1 95 ? 12.845 -5.047 -18.170 1.00 74.38 95 ALA A CA 1
ATOM 797 C C . ALA A 1 95 ? 14.120 -5.663 -18.783 1.00 74.38 95 ALA A C 1
ATOM 799 O O . ALA A 1 95 ? 14.600 -5.181 -19.801 1.00 74.38 95 ALA A O 1
ATOM 800 N N . LYS A 1 96 ? 14.670 -6.733 -18.190 1.00 60.34 96 LYS A N 1
ATOM 801 C CA . LYS A 1 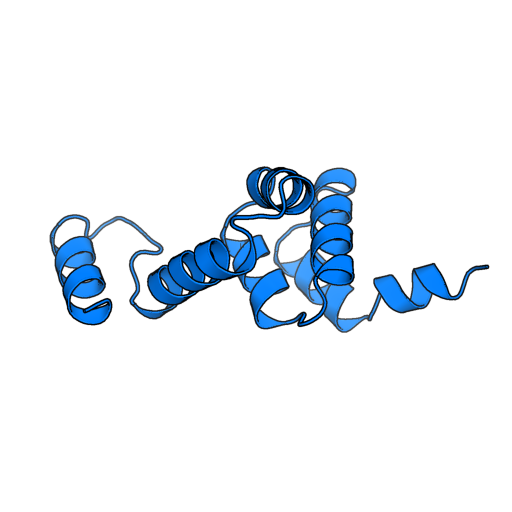96 ? 15.853 -7.455 -18.707 1.00 60.34 96 LYS A CA 1
ATOM 802 C C . LYS A 1 96 ? 15.543 -8.468 -19.815 1.00 60.34 96 LYS A C 1
ATOM 804 O O . LYS A 1 96 ? 16.457 -9.137 -20.281 1.00 60.34 96 LYS A O 1
ATOM 809 N N . LYS A 1 97 ? 14.276 -8.631 -20.202 1.00 52.31 97 LYS A N 1
ATOM 810 C CA . LYS A 1 97 ? 13.835 -9.603 -21.215 1.00 52.31 97 LYS A CA 1
ATOM 811 C C . LYS A 1 97 ? 13.796 -9.027 -22.643 1.00 52.31 97 LYS A C 1
ATOM 813 O O . LYS A 1 97 ? 12.999 -9.497 -23.451 1.00 52.31 97 LYS A O 1
ATOM 818 N N . VAL A 1 98 ? 14.635 -8.028 -22.924 1.00 42.03 98 VAL A N 1
ATOM 819 C CA . VAL A 1 98 ? 14.830 -7.430 -24.257 1.00 42.03 98 VAL A CA 1
ATOM 820 C C . VAL A 1 98 ? 16.122 -7.953 -24.859 1.00 42.03 98 VAL A C 1
ATOM 822 O O . VAL A 1 98 ? 17.134 -7.949 -24.122 1.00 42.03 98 VAL A O 1
#

InterPro domains:
  IPR041527 YhcG, N-terminal [PF17761] (1-93)
  IPR053148 PD-(D/E)XK-like domain-containing protein [PTHR30547] (2-96)

Organism: Rickettsia sibirica (strain ATCC VR-151 / 246) (NCBI:txid272951)

Secondary structure (DSSP, 8-state):
-HHHHHHHHHHH-TT-SS-SHHHHHHHHHHHHHHTT-HHHHHHHHTS-HHHHHHHHHH---HHHHHHHHHHHHHTT--HHHHHHHHHTTHHHHHHT--

Foldseek 3Di:
DLQVQLVVCCVVCVPDPQSHSVSVVLVVVCCVVCVPPVLLCVLCVQDDSLLVCLLVVLDDDPVSSSVLSNCCNVVVDDSVRSNVCSVVPVVVVVVVPD

pLDDT: mean 87.81, std 9.18, range [42.03, 96.81]

Sequence (98 aa):
MIQNISDDLRKEFPKMKGLSYKNLSYMRQFFAEYNNDQILQQAVGEIPWSHNIIIFSKLKNINQRIWYAQQTIENGWSRNVLSLQIKSNLHERSAKKV